Protein AF-A0A3D1HQB7-F1 (afdb_monomer_lite)

Foldseek 3Di:
DQVVCPHDPSVLVVQVVLCCDDVVRDRAADADDDADLDVSQLSNVVVLVPRPRHDPDHDDHPDDCVVVVPNPPPDPDCQQDDDPNDGDQDPDPDSND

Secondary structure (DSSP, 8-state):
-TTTTTSHHHHHHHHHHHHT--TTSPPPPB-----STTHHHHHHHHHHHH-TTB-S--------TTT-GGGTTSSSS-TT--BTTB----SSSTT--

Sequence (97 aa):
DVMYMGGLTPTLELARVIAGGGPDGVVYPCTPHAANLSLVTICTMHLLKAIPNAGPYLELAIEGADYYPWTEGLFLGDPFAVDDGHVTVSEAPGWGV

Structure (mmCIF, N/CA/C/O backbone):
data_AF-A0A3D1HQB7-F1
#
_entry.id   AF-A0A3D1HQB7-F1
#
loop_
_atom_site.group_PDB
_atom_site.id
_atom_site.type_symbol
_atom_site.label_atom_id
_atom_site.label_alt_id
_atom_site.label_comp_id
_atom_site.label_asym_id
_atom_site.label_entity_id
_atom_site.label_seq_id
_atom_site.pdbx_PDB_ins_code
_atom_site.Cartn_x
_atom_site.Cartn_y
_atom_site.Cartn_z
_atom_site.occupancy
_atom_site.B_iso_or_equiv
_atom_site.auth_seq_id
_atom_site.auth_comp_id
_atom_site.auth_asym_id
_atom_site.auth_atom_id
_atom_site.pdbx_PDB_model_num
ATOM 1 N N . ASP A 1 1 ? 8.992 0.071 1.204 1.00 98.25 1 ASP A N 1
ATOM 2 C CA . ASP A 1 1 ? 8.316 1.115 1.984 1.00 98.25 1 ASP A CA 1
ATOM 3 C C . ASP A 1 1 ? 8.350 2.413 1.198 1.00 98.25 1 ASP A C 1
ATOM 5 O O . ASP A 1 1 ? 9.434 2.863 0.843 1.00 98.25 1 ASP A O 1
ATOM 9 N N . VAL A 1 2 ? 7.188 2.978 0.876 1.00 98.56 2 VAL A N 1
ATOM 10 C CA . VAL A 1 2 ? 7.107 4.212 0.078 1.00 98.56 2 VAL A CA 1
ATOM 11 C C . VAL A 1 2 ? 7.660 5.420 0.843 1.00 98.56 2 VAL A C 1
ATOM 13 O O . VAL A 1 2 ? 8.300 6.285 0.246 1.00 98.56 2 VAL A O 1
ATOM 16 N N . MET A 1 3 ? 7.448 5.487 2.158 1.00 98.25 3 MET A N 1
ATOM 17 C CA . MET A 1 3 ? 7.833 6.635 2.979 1.00 98.25 3 MET A CA 1
ATOM 18 C C . MET A 1 3 ? 9.344 6.670 3.197 1.00 98.25 3 MET A C 1
ATOM 20 O O . MET A 1 3 ? 9.965 7.716 3.015 1.00 98.25 3 MET A O 1
ATOM 24 N N . TYR A 1 4 ? 9.965 5.525 3.491 1.00 98.38 4 TYR A N 1
ATOM 25 C CA . TYR A 1 4 ? 11.421 5.459 3.670 1.00 98.38 4 TYR A CA 1
ATOM 26 C C . TYR A 1 4 ? 12.208 5.614 2.368 1.00 98.38 4 TYR A C 1
ATOM 28 O O . TYR A 1 4 ? 13.320 6.135 2.390 1.00 98.38 4 TYR A O 1
ATOM 36 N N . MET A 1 5 ? 11.627 5.234 1.227 1.00 97.75 5 MET A N 1
ATOM 37 C CA . MET A 1 5 ? 12.230 5.483 -0.087 1.00 97.75 5 MET A CA 1
ATOM 38 C C . MET A 1 5 ? 12.205 6.964 -0.497 1.00 97.75 5 MET A C 1
ATOM 40 O O . MET A 1 5 ? 12.819 7.324 -1.499 1.00 97.75 5 MET A O 1
ATOM 44 N N . GLY A 1 6 ? 11.512 7.830 0.252 1.00 97.56 6 GLY A N 1
ATOM 45 C CA . GLY A 1 6 ? 11.371 9.250 -0.079 1.00 97.56 6 GLY A CA 1
ATOM 46 C C . GLY A 1 6 ? 10.177 9.559 -0.988 1.00 97.56 6 GLY A C 1
ATOM 47 O O . GLY A 1 6 ? 10.197 10.551 -1.715 1.00 97.56 6 GLY A O 1
ATOM 48 N N . GLY A 1 7 ? 9.134 8.725 -0.961 1.00 98.25 7 GLY A N 1
ATOM 49 C CA . GLY A 1 7 ? 7.866 8.945 -1.653 1.00 98.25 7 GLY A CA 1
ATOM 50 C C . GLY A 1 7 ? 7.674 8.098 -2.913 1.00 98.25 7 GLY A C 1
ATOM 51 O O . GLY A 1 7 ? 8.439 7.176 -3.214 1.00 98.25 7 GLY A O 1
ATOM 52 N N . LEU A 1 8 ? 6.617 8.412 -3.670 1.00 98.25 8 LEU A N 1
ATOM 53 C CA . LEU A 1 8 ? 6.249 7.651 -4.867 1.00 98.25 8 LEU A CA 1
ATOM 54 C C . LEU A 1 8 ? 7.303 7.731 -5.972 1.00 98.25 8 LEU A C 1
ATOM 56 O O . LEU A 1 8 ? 7.608 6.705 -6.566 1.00 98.25 8 LEU A O 1
ATOM 60 N N . THR A 1 9 ? 7.870 8.907 -6.255 1.00 98.44 9 THR A N 1
ATOM 61 C CA . THR A 1 9 ? 8.782 9.073 -7.401 1.00 98.44 9 THR A CA 1
ATOM 62 C C . THR A 1 9 ? 10.019 8.167 -7.308 1.00 98.44 9 THR A C 1
ATOM 64 O O . THR A 1 9 ? 10.258 7.418 -8.256 1.00 98.44 9 THR A O 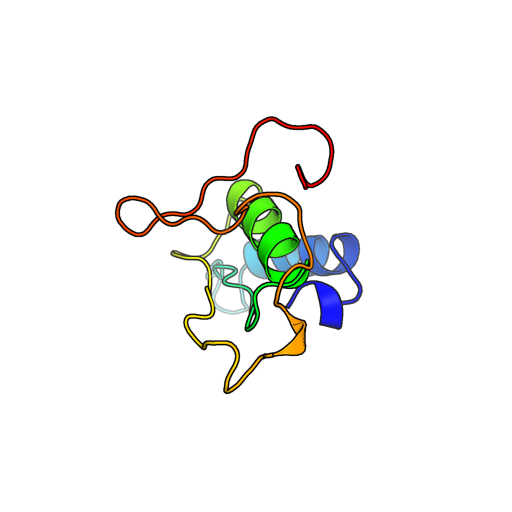1
ATOM 67 N N . PRO A 1 10 ? 10.772 8.130 -6.188 1.00 98.31 10 PRO A N 1
ATOM 68 C CA . PRO A 1 10 ? 11.883 7.185 -6.050 1.00 98.31 10 PRO A CA 1
ATOM 69 C C . PRO A 1 10 ? 11.427 5.720 -6.026 1.00 98.31 10 PRO A C 1
ATOM 71 O O . PRO A 1 10 ? 12.128 4.842 -6.526 1.00 98.31 10 PRO A O 1
ATOM 74 N N . THR A 1 11 ? 10.241 5.445 -5.476 1.00 98.56 11 THR A N 1
ATOM 75 C CA . THR A 1 11 ? 9.698 4.081 -5.416 1.00 98.56 11 THR A CA 1
ATOM 76 C C . THR A 1 11 ? 9.308 3.555 -6.801 1.00 98.56 11 THR A C 1
ATOM 78 O O . THR A 1 11 ? 9.578 2.398 -7.110 1.00 98.56 11 THR A O 1
ATOM 81 N N . LEU A 1 12 ? 8.725 4.396 -7.659 1.00 98.44 12 LEU A N 1
ATOM 82 C CA . LEU A 1 12 ? 8.400 4.060 -9.048 1.00 98.44 12 LEU A CA 1
ATOM 83 C C . LEU A 1 12 ? 9.664 3.791 -9.866 1.00 98.44 12 LEU A C 1
ATOM 85 O O . LEU A 1 12 ? 9.684 2.863 -10.672 1.00 98.44 12 LEU A O 1
ATOM 89 N N . GLU A 1 13 ? 10.727 4.562 -9.632 1.00 97.81 13 GLU A N 1
ATOM 90 C CA . GLU A 1 13 ? 12.017 4.317 -10.274 1.00 97.81 13 GLU A CA 1
ATOM 91 C C . GLU A 1 13 ? 12.612 2.972 -9.841 1.00 97.81 13 GLU A C 1
ATOM 93 O O . GLU A 1 13 ? 13.029 2.186 -10.690 1.00 97.81 13 GLU A O 1
ATOM 98 N N . LEU A 1 14 ? 12.573 2.653 -8.543 1.00 96.31 14 LEU A N 1
ATOM 99 C CA . LEU A 1 14 ? 12.978 1.335 -8.053 1.00 96.31 14 LEU A CA 1
ATOM 100 C C . LEU A 1 14 ? 12.150 0.219 -8.704 1.00 96.31 14 LEU A C 1
ATOM 102 O O . LEU A 1 14 ? 12.728 -0.730 -9.231 1.00 96.31 14 LEU A O 1
ATOM 106 N N . ALA A 1 15 ? 10.818 0.344 -8.701 1.00 97.44 15 ALA A N 1
ATOM 107 C CA . ALA A 1 15 ? 9.912 -0.636 -9.299 1.00 97.44 15 ALA A CA 1
ATOM 108 C C . ALA A 1 15 ? 10.229 -0.866 -10.785 1.00 97.44 15 ALA A C 1
ATOM 110 O O . ALA A 1 15 ? 10.284 -2.013 -11.228 1.00 97.44 15 ALA A O 1
ATOM 111 N N . ARG A 1 16 ? 10.524 0.208 -11.531 1.00 96.12 16 ARG A N 1
ATOM 112 C CA . ARG A 1 16 ? 10.946 0.163 -12.937 1.00 96.12 16 ARG A CA 1
ATOM 113 C C . ARG A 1 16 ? 12.288 -0.545 -13.121 1.00 96.12 16 ARG A C 1
ATOM 115 O O . ARG A 1 16 ? 12.421 -1.344 -14.044 1.00 96.12 16 ARG A O 1
ATOM 122 N N . VAL A 1 17 ? 13.278 -0.260 -12.273 1.00 94.38 17 VAL A N 1
ATOM 123 C CA . VAL A 1 17 ? 14.603 -0.901 -12.332 1.00 94.38 17 VAL A CA 1
ATOM 124 C C . VAL A 1 17 ? 14.476 -2.406 -12.117 1.00 94.38 17 VAL A C 1
ATOM 126 O O . VAL A 1 17 ? 14.971 -3.177 -12.934 1.00 94.38 17 VAL A O 1
ATOM 129 N N . ILE A 1 18 ? 13.763 -2.834 -11.074 1.00 94.31 18 ILE A N 1
ATOM 130 C CA . ILE A 1 18 ? 13.615 -4.264 -10.769 1.00 94.31 18 ILE A CA 1
ATOM 131 C C . ILE A 1 18 ? 12.679 -4.986 -11.757 1.00 94.31 18 ILE A C 1
ATOM 133 O O . ILE A 1 18 ? 12.826 -6.190 -11.972 1.00 94.31 18 ILE A O 1
ATOM 137 N N . ALA A 1 19 ? 11.778 -4.250 -12.422 1.00 95.06 19 ALA A N 1
ATOM 138 C CA . ALA A 1 19 ? 10.993 -4.760 -13.545 1.00 95.06 19 ALA A CA 1
ATOM 139 C C . ALA A 1 19 ? 11.857 -5.065 -14.782 1.00 95.06 19 ALA A C 1
ATOM 141 O O . ALA A 1 19 ? 11.501 -5.929 -15.577 1.00 95.06 19 ALA A O 1
ATOM 142 N N . GLY A 1 20 ? 12.988 -4.368 -14.949 1.00 91.69 20 GLY A N 1
ATOM 143 C CA . GLY A 1 20 ? 13.958 -4.610 -16.026 1.00 91.69 20 GLY A CA 1
ATOM 144 C C . GLY A 1 20 ? 14.748 -5.916 -15.879 1.00 91.69 20 GLY A C 1
ATOM 145 O O . GLY A 1 20 ? 15.416 -6.330 -16.823 1.00 91.69 20 GLY A O 1
ATOM 146 N N . GLY A 1 21 ? 14.630 -6.568 -14.723 1.00 88.75 21 GLY A N 1
ATOM 147 C CA . GLY A 1 21 ? 15.235 -7.851 -14.415 1.00 88.75 21 GLY A CA 1
ATOM 148 C C . GLY A 1 21 ? 16.612 -7.766 -13.759 1.00 88.75 21 GLY A C 1
ATOM 149 O O . GLY A 1 21 ? 17.305 -6.749 -13.828 1.00 88.75 21 GLY A O 1
ATOM 150 N N . GLY A 1 22 ? 16.991 -8.844 -13.073 1.00 80.56 22 GLY A N 1
ATOM 151 C CA . GLY A 1 22 ? 18.307 -9.000 -12.457 1.00 80.56 22 GLY A CA 1
ATOM 152 C C . GLY A 1 22 ? 19.402 -9.457 -13.423 1.00 80.56 22 GLY A C 1
ATOM 153 O O . GLY A 1 22 ? 19.150 -9.686 -14.607 1.00 80.56 22 GLY A O 1
ATOM 154 N N . PRO A 1 23 ? 20.637 -9.657 -12.922 1.00 82.94 23 PRO A N 1
ATOM 155 C CA . PRO A 1 23 ? 21.730 -10.261 -13.695 1.00 82.94 23 PRO A CA 1
ATOM 156 C C . PRO A 1 23 ? 21.409 -11.663 -14.243 1.00 82.94 23 PRO A C 1
ATOM 158 O O . PRO A 1 23 ? 22.064 -12.133 -15.168 1.00 82.94 23 PRO A O 1
ATOM 161 N N . ASP A 1 24 ? 20.412 -12.327 -13.660 1.00 88.12 24 ASP A N 1
ATOM 162 C CA . ASP A 1 24 ? 19.849 -13.622 -14.048 1.00 88.12 24 ASP A CA 1
ATOM 163 C C . ASP A 1 24 ? 18.758 -13.522 -15.137 1.00 88.12 24 ASP A C 1
ATOM 165 O O . ASP A 1 24 ? 18.254 -14.547 -15.594 1.00 88.12 24 ASP A O 1
ATOM 169 N N . GLY A 1 25 ? 18.393 -12.308 -15.567 1.00 85.94 25 GLY A N 1
ATOM 170 C CA . GLY A 1 25 ? 17.322 -12.053 -16.532 1.00 85.94 25 GLY A CA 1
ATOM 171 C C . GLY A 1 25 ? 15.908 -12.194 -15.957 1.00 85.94 25 GLY A C 1
ATOM 172 O O . GLY A 1 25 ? 14.941 -12.180 -16.720 1.00 85.94 25 GLY A O 1
ATOM 173 N N . VAL A 1 26 ? 15.764 -12.340 -14.635 1.00 88.81 26 VAL A N 1
ATOM 174 C CA . VAL A 1 26 ? 14.470 -12.541 -13.972 1.00 88.81 26 VAL A CA 1
ATOM 175 C C . VAL A 1 26 ? 13.872 -11.199 -13.573 1.00 88.81 26 VAL A C 1
ATOM 177 O O . VAL A 1 26 ? 14.501 -10.426 -12.858 1.00 88.81 26 VAL A O 1
ATOM 180 N N . VAL A 1 27 ? 12.635 -10.937 -14.002 1.00 90.88 27 VAL A N 1
ATOM 181 C CA . VAL A 1 27 ? 11.830 -9.793 -13.545 1.00 90.88 27 VAL A CA 1
ATOM 182 C C . VAL A 1 27 ? 11.475 -9.988 -12.074 1.00 90.88 27 VAL A C 1
ATOM 184 O O . VAL A 1 27 ? 10.853 -10.991 -11.721 1.00 90.88 27 VAL A O 1
ATOM 187 N N . TYR A 1 28 ? 11.818 -9.025 -11.219 1.00 95.75 28 TYR A N 1
ATOM 188 C CA . TYR A 1 28 ? 11.482 -9.121 -9.802 1.00 95.75 28 TYR A CA 1
ATOM 189 C C . TYR A 1 28 ? 10.138 -8.439 -9.500 1.00 95.75 28 TYR A C 1
ATOM 191 O O . TYR A 1 28 ? 9.944 -7.268 -9.864 1.00 95.75 28 TYR A O 1
ATOM 199 N N . PRO A 1 29 ? 9.205 -9.136 -8.822 1.00 96.38 29 PRO A N 1
ATOM 200 C CA . PRO A 1 29 ? 7.981 -8.520 -8.337 1.00 96.38 29 PRO A CA 1
ATOM 201 C C . PRO A 1 29 ? 8.278 -7.534 -7.201 1.00 96.38 29 PRO A C 1
ATOM 203 O O . PRO A 1 29 ? 9.190 -7.728 -6.396 1.00 96.38 29 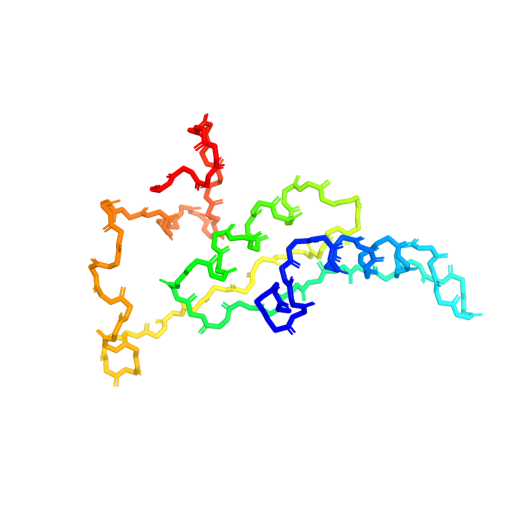PRO A O 1
ATOM 206 N N . CYS A 1 30 ? 7.481 -6.475 -7.122 1.00 98.06 30 CYS A N 1
ATOM 207 C CA . CYS A 1 30 ? 7.570 -5.445 -6.101 1.00 98.06 30 CYS A CA 1
ATOM 208 C C . CYS A 1 30 ? 6.457 -5.636 -5.063 1.00 98.06 30 CYS A C 1
ATOM 210 O O . CYS A 1 30 ? 5.304 -5.297 -5.322 1.00 98.06 30 CYS A O 1
ATOM 212 N N . THR A 1 31 ? 6.815 -6.144 -3.881 1.00 98.56 31 THR A N 1
ATOM 213 C CA . THR A 1 31 ? 5.929 -6.245 -2.706 1.00 98.56 31 THR A CA 1
ATOM 214 C C . THR A 1 31 ? 6.430 -5.279 -1.624 1.00 98.56 31 THR A C 1
ATOM 216 O O . THR A 1 31 ? 7.370 -5.616 -0.900 1.00 98.56 31 THR A O 1
ATOM 219 N N . PRO A 1 32 ? 5.907 -4.043 -1.536 1.00 98.62 32 PRO A N 1
ATOM 220 C CA . PRO A 1 32 ? 6.425 -3.045 -0.607 1.00 98.62 32 PRO A CA 1
ATOM 221 C C . PRO A 1 32 ? 6.033 -3.331 0.844 1.00 98.62 32 PRO A C 1
ATOM 223 O O . PRO A 1 32 ? 4.914 -3.744 1.120 1.00 98.62 32 PRO A O 1
ATOM 226 N N . HIS A 1 33 ? 6.942 -3.000 1.761 1.00 98.81 33 HIS A N 1
ATOM 227 C CA . HIS A 1 33 ? 6.644 -2.891 3.191 1.00 98.81 33 HIS A CA 1
ATOM 228 C C . HIS A 1 33 ? 5.641 -1.760 3.499 1.00 98.81 33 HIS A C 1
ATOM 230 O O . HIS A 1 33 ? 5.822 -0.650 2.978 1.00 98.81 33 HIS A O 1
ATOM 236 N N . ALA A 1 34 ? 4.659 -2.039 4.363 1.00 98.75 34 ALA A N 1
ATOM 237 C CA . ALA A 1 34 ? 3.601 -1.149 4.849 1.00 98.75 34 ALA A CA 1
ATOM 238 C C . ALA A 1 34 ? 3.071 -1.586 6.242 1.00 98.75 34 ALA A C 1
ATOM 240 O O . ALA A 1 34 ? 1.920 -1.972 6.415 1.00 98.75 34 ALA A O 1
ATOM 241 N N . ALA A 1 35 ? 3.916 -1.514 7.272 1.00 98.38 35 ALA A N 1
ATOM 242 C CA . ALA A 1 35 ? 3.649 -2.132 8.579 1.00 98.38 35 ALA A CA 1
ATOM 243 C C . ALA A 1 35 ? 2.685 -1.390 9.539 1.0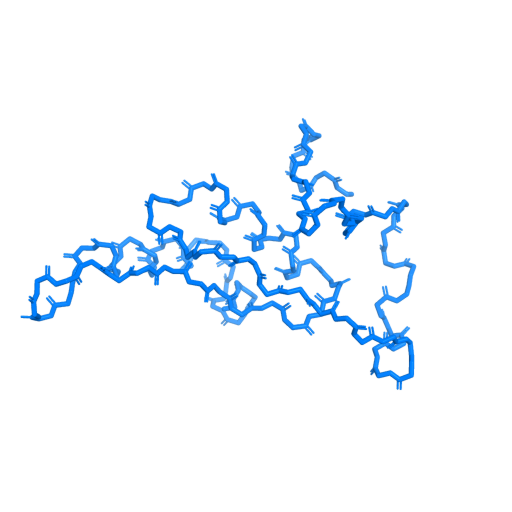0 98.38 35 ALA A C 1
ATOM 245 O O . ALA A 1 35 ? 2.677 -1.687 10.729 1.00 98.38 35 ALA A O 1
ATOM 246 N N . ASN A 1 36 ? 1.893 -0.406 9.099 1.00 98.62 36 ASN A N 1
ATOM 247 C CA . ASN A 1 36 ? 0.892 0.248 9.963 1.00 98.62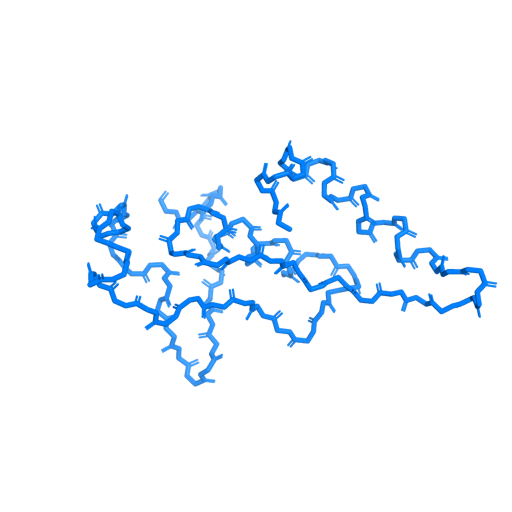 36 ASN A CA 1
ATOM 248 C C . ASN A 1 36 ? -0.231 0.922 9.164 1.00 98.62 36 ASN A C 1
ATOM 250 O O . ASN A 1 36 ? -0.076 1.246 7.987 1.00 98.62 36 ASN A O 1
ATOM 254 N N . LEU A 1 37 ? -1.355 1.199 9.827 1.00 98.50 37 LEU A N 1
ATOM 255 C CA . LEU A 1 37 ? -2.541 1.823 9.229 1.00 98.50 37 LEU A CA 1
ATOM 256 C C . LEU A 1 37 ? -2.440 3.362 9.165 1.00 98.50 37 LEU A C 1
ATOM 258 O O . LEU A 1 37 ? -3.333 4.092 9.585 1.00 98.50 37 LEU A O 1
ATOM 262 N N . SER A 1 38 ? -1.324 3.870 8.633 1.00 98.50 38 SER A N 1
ATOM 263 C CA . SER A 1 38 ? -1.144 5.282 8.260 1.00 98.50 38 SER A CA 1
ATOM 264 C C . SER A 1 38 ? -1.166 5.466 6.734 1.00 98.50 38 SER A C 1
ATOM 266 O O . SER A 1 38 ? -1.460 4.534 5.980 1.00 98.50 38 SER A O 1
ATOM 268 N N . LEU A 1 39 ? -0.793 6.656 6.242 1.00 98.31 39 LEU A N 1
ATOM 269 C CA . LEU A 1 39 ? -0.674 6.927 4.801 1.00 98.31 39 LEU A CA 1
ATOM 270 C C . LEU A 1 39 ? 0.289 5.971 4.072 1.00 98.31 39 LEU A C 1
ATOM 272 O O . LEU A 1 39 ? 0.177 5.831 2.857 1.00 98.31 39 LEU A O 1
ATOM 276 N N . VAL A 1 40 ? 1.219 5.299 4.767 1.00 98.75 40 VAL A N 1
ATOM 277 C CA . VAL A 1 40 ? 2.120 4.315 4.133 1.00 98.75 40 VAL A CA 1
ATOM 278 C C . VAL A 1 40 ? 1.346 3.193 3.437 1.00 98.75 40 VAL A C 1
ATOM 280 O O . VAL A 1 40 ? 1.687 2.823 2.312 1.00 98.75 40 VAL A O 1
ATOM 283 N N . THR A 1 41 ? 0.267 2.712 4.054 1.00 98.81 41 THR A N 1
ATOM 284 C CA . THR A 1 41 ? -0.567 1.635 3.513 1.00 98.81 41 THR A CA 1
ATOM 285 C C . THR A 1 41 ? -1.399 2.130 2.338 1.00 98.81 41 THR A C 1
ATOM 287 O O . THR A 1 41 ? -1.390 1.492 1.289 1.00 98.81 41 THR A O 1
ATOM 290 N N . ILE A 1 42 ? -1.997 3.323 2.433 1.00 98.62 42 ILE A N 1
ATOM 291 C CA . ILE A 1 42 ? -2.766 3.933 1.331 1.00 98.62 42 ILE A CA 1
ATOM 292 C C . ILE A 1 42 ? -1.874 4.149 0.102 1.00 98.62 42 ILE A C 1
ATOM 294 O O . ILE A 1 42 ? -2.197 3.705 -1.001 1.00 98.62 42 ILE A O 1
ATOM 298 N N . CYS A 1 43 ? -0.698 4.756 0.285 1.00 98.69 43 CYS A N 1
ATOM 299 C CA . CYS A 1 43 ? 0.264 4.943 -0.802 1.00 98.69 43 CYS A CA 1
ATOM 300 C C . CYS A 1 43 ? 0.678 3.607 -1.442 1.00 98.69 43 CYS A C 1
ATOM 302 O O . CYS A 1 43 ? 0.857 3.532 -2.659 1.00 98.69 43 CYS A O 1
ATOM 304 N N . THR A 1 44 ? 0.816 2.551 -0.636 1.00 98.88 44 THR A N 1
ATOM 305 C CA . THR A 1 44 ? 1.194 1.210 -1.104 1.00 98.88 44 THR A CA 1
ATOM 306 C C . THR A 1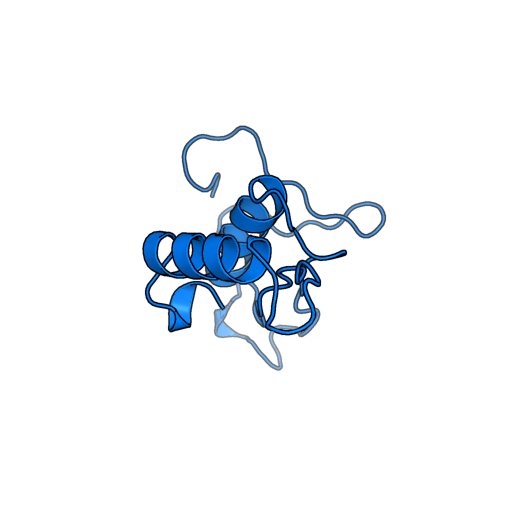 44 ? 0.056 0.528 -1.868 1.00 98.88 44 THR A C 1
ATOM 308 O O . THR A 1 44 ? 0.318 -0.063 -2.914 1.00 98.88 44 THR A O 1
ATOM 311 N N . MET A 1 45 ? -1.200 0.673 -1.429 1.00 98.75 45 MET A N 1
ATOM 312 C CA . MET A 1 45 ? -2.388 0.199 -2.154 1.00 98.75 45 MET A CA 1
ATOM 313 C C . MET A 1 45 ? -2.447 0.782 -3.572 1.00 98.75 45 MET A C 1
ATOM 315 O O . MET A 1 45 ? -2.579 0.046 -4.550 1.00 98.75 45 MET A O 1
ATOM 319 N N . HIS A 1 46 ? -2.294 2.104 -3.700 1.00 98.81 46 HIS A N 1
ATOM 320 C CA . HIS A 1 46 ? -2.287 2.777 -5.002 1.00 98.81 46 HIS A CA 1
ATOM 321 C C . HIS A 1 46 ? -1.099 2.358 -5.874 1.00 98.81 46 HIS A C 1
ATOM 323 O O . HIS A 1 46 ? -1.271 2.143 -7.074 1.00 98.81 46 HIS A O 1
ATOM 329 N N . LEU A 1 47 ? 0.098 2.222 -5.290 1.00 98.75 47 LEU A N 1
ATOM 330 C CA . LEU A 1 47 ? 1.279 1.761 -6.019 1.00 98.75 47 LEU A CA 1
ATOM 331 C C . LEU A 1 47 ? 1.061 0.350 -6.586 1.00 98.75 47 LEU A C 1
ATOM 333 O O . LEU A 1 47 ? 1.270 0.142 -7.779 1.00 98.75 47 LEU A O 1
ATOM 337 N N . LEU A 1 48 ? 0.606 -0.594 -5.755 1.00 98.75 48 LEU A N 1
ATOM 338 C CA . LEU A 1 48 ? 0.360 -1.985 -6.151 1.00 98.75 48 LEU A CA 1
ATOM 339 C C . LEU A 1 48 ? -0.742 -2.111 -7.211 1.00 98.75 48 LEU A C 1
ATOM 341 O O . LEU A 1 48 ? -0.626 -2.951 -8.097 1.00 98.75 48 LEU A O 1
ATOM 345 N N . LYS A 1 49 ? -1.771 -1.250 -7.182 1.00 98.06 49 LYS A N 1
ATOM 346 C CA . LYS A 1 49 ? -2.809 -1.202 -8.230 1.00 98.06 49 LYS A CA 1
ATOM 347 C C . LYS A 1 49 ? -2.267 -0.720 -9.588 1.00 98.06 49 LYS A C 1
ATOM 349 O O . LYS A 1 49 ? -2.910 -0.963 -10.605 1.00 98.06 49 LYS A O 1
ATOM 354 N N . ALA A 1 50 ? -1.122 -0.030 -9.618 1.00 97.94 50 ALA A N 1
ATOM 355 C CA . ALA A 1 50 ? -0.626 0.669 -10.805 1.00 97.94 50 ALA A CA 1
ATOM 356 C C . ALA A 1 50 ? 0.614 0.041 -11.467 1.00 97.94 50 ALA A C 1
ATOM 358 O O . ALA A 1 50 ? 0.731 0.082 -12.692 1.00 97.94 50 ALA A O 1
ATOM 359 N N . ILE A 1 51 ? 1.572 -0.482 -10.695 1.00 98.06 51 ILE A N 1
ATOM 360 C CA . ILE A 1 51 ? 2.843 -0.964 -11.260 1.00 98.06 51 ILE A CA 1
ATOM 361 C C . ILE A 1 51 ? 2.677 -2.300 -12.010 1.00 98.06 51 ILE A C 1
ATOM 363 O O . ILE A 1 51 ? 1.925 -3.168 -11.569 1.00 98.06 51 ILE A O 1
ATOM 367 N N . PRO A 1 52 ? 3.408 -2.521 -13.120 1.00 95.62 52 PRO A N 1
ATOM 368 C CA . PRO A 1 52 ? 3.237 -3.717 -13.952 1.00 95.62 52 PRO A CA 1
ATOM 369 C C . PRO A 1 52 ? 3.821 -4.995 -13.332 1.00 95.62 52 PRO A C 1
ATOM 371 O O . PRO A 1 52 ? 3.467 -6.096 -13.739 1.00 95.62 52 PRO A O 1
ATOM 374 N N . ASN A 1 53 ? 4.730 -4.858 -12.368 1.00 97.31 53 ASN A N 1
ATOM 375 C CA . ASN A 1 53 ? 5.388 -5.946 -11.651 1.00 97.31 53 ASN A CA 1
ATOM 376 C C . ASN A 1 53 ? 4.961 -5.972 -10.178 1.00 97.31 53 ASN A C 1
ATOM 378 O O . ASN A 1 53 ? 5.797 -6.170 -9.299 1.00 97.31 53 ASN A O 1
ATOM 382 N N . ALA A 1 54 ? 3.682 -5.718 -9.894 1.00 98.44 54 ALA A N 1
ATOM 383 C CA . ALA A 1 54 ? 3.168 -5.773 -8.533 1.00 98.44 54 ALA A CA 1
ATOM 384 C C . ALA A 1 54 ? 3.360 -7.171 -7.926 1.00 98.44 54 ALA A C 1
ATOM 386 O O . ALA A 1 54 ? 3.229 -8.197 -8.597 1.00 98.44 54 ALA A O 1
ATOM 387 N N . GLY A 1 55 ? 3.696 -7.191 -6.641 1.00 98.00 55 GLY A N 1
ATOM 388 C CA . GLY A 1 55 ? 3.711 -8.397 -5.835 1.00 98.00 55 GLY A CA 1
ATOM 389 C C . GLY A 1 55 ? 2.325 -9.027 -5.681 1.00 98.00 55 GLY A C 1
ATOM 390 O O . GLY A 1 55 ? 1.315 -8.419 -6.031 1.00 98.00 55 GLY A O 1
ATOM 391 N N . PRO A 1 56 ? 2.258 -10.246 -5.125 1.00 97.62 56 PRO A N 1
ATOM 392 C CA . PRO A 1 56 ? 1.008 -10.997 -5.015 1.00 97.62 56 PRO A CA 1
ATOM 393 C C . PRO A 1 56 ? 0.001 -10.415 -4.011 1.00 97.62 56 PRO A C 1
ATOM 395 O O . PRO A 1 56 ? -1.164 -10.799 -4.049 1.00 97.62 56 PRO A O 1
ATOM 398 N N . TYR A 1 57 ? 0.431 -9.542 -3.095 1.00 98.56 57 TYR A N 1
ATOM 399 C CA . TYR A 1 57 ? -0.411 -9.004 -2.025 1.00 98.56 57 TYR A CA 1
ATOM 400 C C . TYR A 1 57 ? 0.142 -7.692 -1.452 1.00 98.56 57 TYR A C 1
ATOM 402 O O . TYR A 1 57 ? 1.302 -7.334 -1.659 1.00 98.56 57 TYR A O 1
ATOM 410 N N . LEU A 1 58 ? -0.711 -7.001 -0.698 1.00 98.81 58 LEU A N 1
ATOM 411 C CA . LEU A 1 58 ? -0.368 -5.887 0.180 1.00 98.81 58 LEU A CA 1
ATOM 412 C C . LEU A 1 58 ? 0.011 -6.425 1.570 1.00 98.81 58 LEU A C 1
ATOM 414 O O . LEU A 1 58 ? -0.677 -7.296 2.096 1.00 98.81 58 LEU A O 1
ATOM 418 N N . GLU A 1 59 ? 1.065 -5.887 2.185 1.00 98.88 59 GLU A N 1
ATOM 419 C CA . GLU A 1 59 ? 1.256 -6.024 3.634 1.00 98.88 59 GLU A CA 1
ATOM 420 C C . GLU A 1 59 ? 0.238 -5.133 4.357 1.00 98.88 59 GLU A C 1
ATOM 422 O O . GLU A 1 59 ? 0.204 -3.926 4.124 1.00 98.88 59 GLU A O 1
ATOM 427 N N . LEU A 1 60 ? -0.593 -5.728 5.214 1.00 98.62 60 LEU A N 1
ATOM 428 C CA . LEU A 1 60 ? -1.613 -5.019 5.978 1.00 98.62 60 LEU A CA 1
ATOM 429 C C . LEU A 1 60 ? -1.457 -5.359 7.460 1.00 98.62 60 LEU A C 1
ATOM 431 O O . LEU A 1 60 ? -1.573 -6.521 7.850 1.00 98.62 60 LEU A O 1
ATOM 435 N N . ALA A 1 61 ? -1.174 -4.348 8.279 1.00 98.44 61 ALA A N 1
ATOM 436 C CA . ALA A 1 61 ? -1.050 -4.530 9.719 1.00 98.44 61 ALA A CA 1
ATOM 437 C C . ALA A 1 61 ? -2.394 -4.949 10.339 1.00 98.44 61 ALA A C 1
ATOM 439 O O . ALA A 1 61 ? -3.425 -4.346 10.051 1.00 98.44 61 ALA A O 1
ATOM 440 N N . ILE A 1 62 ? -2.354 -5.957 11.214 1.00 98.19 62 ILE A N 1
ATOM 441 C CA . ILE A 1 62 ? -3.513 -6.466 11.972 1.00 98.19 62 ILE A CA 1
ATOM 442 C C . ILE A 1 62 ? -3.434 -6.141 13.471 1.00 98.19 62 ILE A C 1
ATOM 444 O O . ILE A 1 62 ? -4.294 -6.560 14.243 1.00 98.19 62 ILE A O 1
ATOM 448 N N . GLU A 1 63 ? -2.382 -5.432 13.883 1.00 98.44 63 GLU A N 1
ATOM 449 C CA . GLU A 1 63 ? -2.154 -5.049 15.274 1.00 98.44 63 GLU A CA 1
ATOM 450 C C . GLU A 1 63 ? -3.126 -3.947 15.712 1.00 98.44 63 GLU A C 1
ATOM 452 O O . GLU A 1 63 ? -3.451 -3.048 14.934 1.00 98.44 63 GLU A O 1
ATOM 457 N N . GLY A 1 64 ? -3.573 -4.010 16.968 1.00 95.88 64 GLY A N 1
ATOM 458 C CA . GLY A 1 64 ? -4.525 -3.062 17.542 1.00 95.88 64 GLY A CA 1
ATOM 459 C C . GLY A 1 64 ? -3.876 -1.862 18.236 1.00 95.88 64 GLY A C 1
ATOM 460 O O . GLY A 1 64 ? -2.661 -1.638 18.194 1.00 95.88 64 GLY A O 1
ATOM 461 N N . ALA A 1 65 ? -4.709 -1.089 18.937 1.00 97.25 65 ALA A N 1
ATOM 462 C CA . ALA A 1 65 ? -4.293 0.098 19.686 1.00 97.25 65 ALA A CA 1
ATOM 463 C C . ALA A 1 65 ? -3.347 -0.198 20.870 1.00 97.25 65 ALA A C 1
ATOM 465 O O . ALA A 1 65 ? -2.731 0.718 21.407 1.00 97.25 65 ALA A O 1
ATOM 466 N N . ASP A 1 66 ? -3.207 -1.454 21.293 1.00 98.00 66 ASP A N 1
ATOM 467 C CA . ASP A 1 66 ? -2.205 -1.879 22.273 1.00 98.00 66 ASP A CA 1
ATOM 468 C C . ASP A 1 66 ? -0.773 -1.831 21.712 1.00 98.00 66 ASP A C 1
ATOM 470 O O . ASP A 1 66 ? 0.174 -1.626 22.475 1.00 98.00 66 ASP A O 1
ATOM 474 N N . TYR A 1 67 ? -0.619 -1.937 20.388 1.00 98.50 67 TYR A N 1
ATOM 475 C CA . TYR A 1 67 ? 0.666 -1.835 19.695 1.00 98.50 67 TYR A CA 1
ATOM 476 C C . TYR A 1 67 ? 0.824 -0.506 18.936 1.00 98.50 67 TYR A C 1
ATOM 478 O O . TYR A 1 67 ? 1.851 0.168 19.058 1.00 98.50 67 TYR A O 1
ATOM 486 N N . TYR A 1 68 ? -0.213 -0.080 18.205 1.00 98.31 68 TYR A N 1
ATOM 487 C CA . TYR A 1 68 ? -0.239 1.168 17.434 1.00 98.31 68 TYR A CA 1
ATOM 488 C C . TYR A 1 68 ? -1.363 2.121 17.884 1.00 98.31 68 TYR A C 1
ATOM 490 O O . TYR A 1 68 ? -2.231 2.480 17.096 1.00 98.31 68 TYR A O 1
ATOM 498 N N . PRO A 1 69 ? -1.347 2.635 19.129 1.00 98.00 69 PRO A N 1
ATOM 499 C CA . PRO A 1 69 ? -2.405 3.535 19.616 1.00 98.00 69 PRO A CA 1
ATOM 500 C C . PRO A 1 69 ? -2.526 4.837 18.811 1.00 98.00 69 PRO A C 1
ATOM 502 O O . PRO A 1 69 ? -3.558 5.497 18.829 1.00 98.00 69 PRO A O 1
ATOM 505 N N . TRP A 1 70 ? -1.455 5.244 18.130 1.00 98.31 70 TRP A N 1
ATOM 506 C CA . TRP A 1 70 ? -1.383 6.500 17.388 1.00 98.31 70 TRP A CA 1
ATOM 507 C C . TRP A 1 70 ? -2.018 6.430 15.991 1.00 98.31 70 TRP A C 1
ATOM 509 O O . TRP A 1 70 ? -2.178 7.478 15.369 1.00 98.31 70 TRP A O 1
ATOM 519 N N . THR A 1 71 ? -2.361 5.239 15.480 1.00 97.25 71 THR A N 1
ATOM 520 C CA . THR A 1 71 ? -3.070 5.102 14.194 1.00 97.25 71 THR A CA 1
ATOM 521 C C . THR A 1 71 ? -4.580 5.302 14.322 1.00 97.25 71 THR A C 1
ATOM 523 O O . THR A 1 71 ? -5.263 5.472 13.314 1.00 97.25 71 THR A O 1
ATOM 526 N N . GLU A 1 72 ? -5.106 5.318 15.547 1.00 96.81 72 GLU A N 1
ATOM 527 C CA . GLU A 1 72 ? -6.531 5.487 15.817 1.00 96.81 72 GLU A CA 1
ATOM 528 C C . GLU A 1 72 ? -7.033 6.876 15.401 1.00 96.81 72 GLU A C 1
ATOM 530 O O . GLU A 1 72 ? -6.475 7.907 15.783 1.00 96.81 72 GLU A O 1
ATOM 535 N N . GLY A 1 73 ? -8.124 6.909 14.631 1.00 96.56 73 GLY A N 1
ATOM 536 C CA . GLY A 1 73 ? -8.804 8.152 14.257 1.00 96.56 73 GLY A CA 1
ATOM 537 C C . GLY A 1 73 ? -8.010 9.079 13.328 1.00 96.56 73 GLY A C 1
ATOM 538 O O . GLY A 1 73 ? -8.318 10.269 13.268 1.00 96.56 73 GLY A O 1
ATOM 539 N N . LEU A 1 74 ? -7.004 8.568 12.606 1.00 98.12 74 LEU A N 1
ATOM 540 C CA . LEU A 1 74 ? -6.245 9.363 11.630 1.00 98.12 74 LEU A CA 1
ATOM 541 C C . LEU A 1 74 ? -7.084 9.802 10.420 1.00 98.12 74 LEU A C 1
ATOM 543 O O . LEU A 1 74 ? -6.832 10.870 9.863 1.00 98.12 74 LEU A O 1
ATOM 547 N N . PHE A 1 75 ? -8.061 8.991 10.014 1.00 98.12 75 PHE A N 1
ATOM 548 C CA . PHE A 1 75 ? -8.886 9.216 8.826 1.00 98.12 75 PHE A CA 1
ATOM 549 C C . PHE A 1 75 ? -10.375 9.199 9.173 1.00 98.12 75 PHE A C 1
ATOM 551 O O . PHE A 1 75 ? -10.792 8.630 10.184 1.00 98.12 75 PHE A O 1
ATOM 558 N N . LEU A 1 76 ? -11.189 9.821 8.319 1.00 96.88 76 LEU A N 1
ATOM 559 C CA . LEU A 1 76 ? -12.639 9.660 8.374 1.00 96.88 76 LEU A CA 1
ATOM 560 C C . LEU A 1 76 ? -13.033 8.326 7.726 1.00 96.88 76 LEU A C 1
ATOM 562 O O . LEU A 1 76 ? -12.545 7.988 6.651 1.00 96.88 76 LEU A O 1
ATOM 566 N N . GLY A 1 77 ? -13.965 7.603 8.350 1.00 95.12 77 GLY A N 1
ATOM 567 C CA . GLY A 1 77 ? -14.378 6.277 7.880 1.00 95.12 77 GLY A CA 1
ATOM 568 C C . GLY A 1 77 ? -13.308 5.206 8.112 1.00 95.12 77 GLY A C 1
ATOM 569 O O . GLY A 1 77 ? -12.441 5.367 8.966 1.00 95.12 77 GLY A O 1
ATOM 570 N N . ASP A 1 78 ? -13.397 4.108 7.360 1.00 96.12 78 ASP A N 1
ATOM 571 C CA . ASP A 1 78 ? -12.439 2.998 7.407 1.00 96.12 78 ASP A CA 1
ATOM 572 C C . ASP A 1 78 ? -11.859 2.742 6.003 1.00 96.12 78 ASP A C 1
ATOM 574 O O . ASP A 1 78 ? -12.398 1.933 5.241 1.00 96.12 78 ASP A O 1
ATOM 578 N N . PRO A 1 79 ? -10.785 3.456 5.612 1.00 97.50 79 PRO A N 1
ATOM 579 C CA . PRO A 1 79 ? -10.156 3.272 4.304 1.00 97.50 79 PRO A CA 1
ATOM 580 C C . PRO A 1 79 ? -9.411 1.936 4.172 1.00 97.50 79 PRO A C 1
ATOM 582 O O . PRO A 1 79 ? -8.960 1.597 3.078 1.00 97.50 79 PRO A O 1
ATOM 585 N N . PHE A 1 80 ? -9.278 1.184 5.268 1.00 98.19 80 PHE A N 1
ATOM 586 C CA . PHE A 1 80 ? -8.594 -0.104 5.323 1.00 98.19 80 PHE A CA 1
ATOM 587 C C . PHE A 1 80 ? -9.564 -1.276 5.486 1.00 98.19 80 PHE A C 1
ATOM 589 O O . PHE A 1 80 ? -9.114 -2.396 5.724 1.00 98.19 80 PHE A O 1
ATOM 596 N N . ALA A 1 81 ? -10.871 -1.036 5.331 1.00 98.00 81 ALA A N 1
ATOM 597 C CA . ALA A 1 81 ? -11.889 -2.070 5.420 1.00 98.00 81 ALA A CA 1
ATOM 598 C C . ALA A 1 81 ? -11.549 -3.249 4.492 1.00 98.00 81 ALA A C 1
ATOM 600 O O . ALA A 1 81 ? -11.322 -3.076 3.289 1.00 98.00 81 ALA A O 1
ATOM 601 N N . VAL A 1 82 ? -11.516 -4.448 5.075 1.00 98.38 82 VAL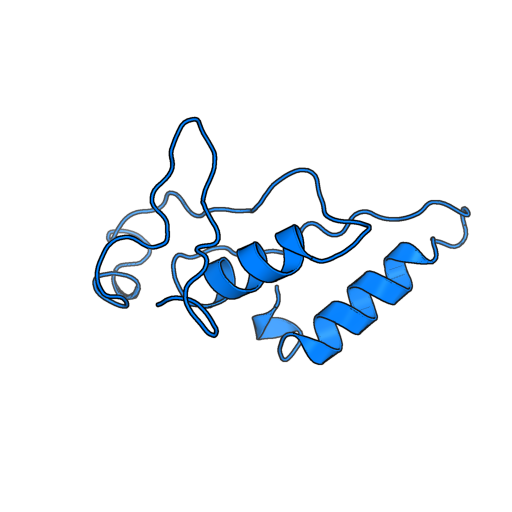 A N 1
ATOM 602 C CA . VAL A 1 82 ? -11.209 -5.698 4.375 1.00 98.38 82 VAL A CA 1
ATOM 603 C C . VAL A 1 82 ? -12.504 -6.441 4.066 1.00 98.38 82 VAL A C 1
ATOM 605 O O . VAL A 1 82 ? -13.273 -6.746 4.976 1.00 98.38 82 VAL A O 1
ATOM 608 N N . ASP A 1 83 ? -12.704 -6.786 2.797 1.00 98.50 83 ASP A N 1
ATOM 609 C CA . ASP A 1 83 ? -13.776 -7.667 2.324 1.00 98.50 83 ASP A CA 1
ATOM 610 C C . ASP A 1 83 ? -13.165 -8.856 1.573 1.00 98.50 83 ASP A C 1
ATOM 612 O O . ASP A 1 83 ? -12.321 -8.675 0.697 1.00 98.50 83 ASP A O 1
ATOM 616 N N . ASP A 1 84 ? -13.524 -10.078 1.974 1.00 98.25 84 ASP A N 1
ATOM 617 C CA . ASP A 1 84 ? -12.970 -11.342 1.448 1.00 98.25 84 ASP A CA 1
ATOM 618 C C . ASP A 1 84 ? -11.430 -11.345 1.288 1.00 98.25 84 ASP A C 1
ATOM 620 O O . ASP A 1 84 ? -10.875 -11.768 0.276 1.00 98.25 84 ASP A O 1
ATOM 624 N N . GLY A 1 85 ? -10.712 -10.801 2.277 1.00 98.25 85 GLY A N 1
ATOM 625 C CA . GLY A 1 85 ? -9.245 -10.722 2.262 1.00 98.25 85 GLY A CA 1
ATOM 626 C C . GLY A 1 85 ? -8.651 -9.631 1.361 1.00 98.25 85 GLY A C 1
ATOM 627 O O . GLY A 1 85 ? -7.438 -9.622 1.156 1.00 98.25 85 GLY A O 1
ATOM 628 N N . HIS A 1 86 ? -9.463 -8.705 0.844 1.00 98.62 86 HIS A N 1
ATOM 629 C CA . HIS A 1 86 ? -9.030 -7.629 -0.044 1.00 98.62 86 HIS A CA 1
ATOM 630 C C . HIS A 1 86 ? -9.376 -6.246 0.514 1.00 98.62 86 HIS A C 1
ATOM 632 O O . HIS A 1 86 ? -10.433 -6.035 1.102 1.00 98.62 86 HIS A O 1
ATOM 638 N N . VAL A 1 87 ? -8.490 -5.281 0.264 1.00 98.38 87 VAL A N 1
ATOM 639 C CA . VAL A 1 87 ? -8.753 -3.848 0.455 1.00 98.38 87 VAL A CA 1
ATOM 640 C C . VAL A 1 87 ? -9.068 -3.191 -0.888 1.00 98.38 87 VAL A C 1
ATOM 642 O O . VAL A 1 87 ? -8.616 -3.653 -1.939 1.00 98.38 87 VAL A O 1
ATOM 645 N N . THR A 1 88 ? -9.809 -2.084 -0.866 1.00 98.25 88 THR A N 1
ATOM 646 C CA . THR A 1 88 ? -10.247 -1.396 -2.089 1.00 98.25 88 THR A CA 1
ATOM 647 C C . THR A 1 88 ? -9.617 -0.013 -2.213 1.00 98.25 88 THR A C 1
ATOM 649 O O . THR A 1 88 ? -9.798 0.845 -1.356 1.00 98.25 88 THR A O 1
ATOM 652 N N . VAL A 1 89 ? -8.928 0.242 -3.328 1.00 98.31 89 VAL A N 1
ATOM 653 C CA . VAL A 1 89 ? -8.590 1.614 -3.746 1.00 98.31 89 VAL A CA 1
ATOM 654 C C . VAL A 1 89 ? -9.831 2.235 -4.379 1.00 98.31 89 VAL A C 1
ATOM 656 O O . VAL A 1 89 ? -10.258 1.768 -5.442 1.00 98.31 89 VAL A O 1
ATOM 659 N N . SER A 1 90 ? -10.392 3.256 -3.729 1.00 96.12 90 SER A N 1
ATOM 660 C CA . SER A 1 90 ? -11.599 3.950 -4.187 1.00 96.12 90 SER A CA 1
ATOM 661 C C . SER A 1 90 ? -11.352 4.807 -5.438 1.00 96.12 90 SER A C 1
ATOM 663 O O . SER A 1 90 ? -10.215 5.066 -5.830 1.00 96.12 90 SER A O 1
ATOM 665 N N . GLU A 1 91 ? -12.439 5.270 -6.057 1.00 97.12 91 GLU A N 1
ATOM 666 C CA . GLU A 1 91 ? -12.406 6.193 -7.203 1.00 97.12 91 GLU A CA 1
ATOM 667 C C . GLU A 1 91 ? -12.368 7.676 -6.769 1.00 97.12 91 GLU A C 1
ATOM 669 O O . GLU A 1 91 ? -12.508 8.580 -7.596 1.00 97.12 91 GLU A O 1
ATOM 674 N N . ALA A 1 92 ? -12.227 7.956 -5.466 1.00 97.81 92 ALA A N 1
ATOM 675 C CA . ALA A 1 92 ? -12.149 9.323 -4.964 1.00 97.81 92 ALA A CA 1
ATOM 676 C C . ALA A 1 92 ? -10.834 10.007 -5.407 1.00 97.81 92 ALA A C 1
ATOM 678 O O . ALA A 1 92 ? -9.804 9.343 -5.535 1.00 97.81 92 ALA A O 1
ATOM 679 N N . PRO A 1 93 ? -10.829 11.336 -5.639 1.00 98.31 93 PRO A N 1
ATOM 680 C CA . PRO A 1 93 ? -9.633 12.037 -6.099 1.00 98.31 93 PRO A CA 1
ATOM 681 C C . PRO A 1 93 ? -8.450 11.941 -5.125 1.00 98.31 93 PRO A C 1
ATOM 683 O O . PRO A 1 93 ? -8.614 11.971 -3.906 1.00 98.31 93 PRO A O 1
ATOM 686 N N . GLY A 1 94 ? -7.233 11.928 -5.674 1.00 98.06 94 GLY A N 1
ATOM 687 C CA . GLY A 1 94 ? -6.008 11.894 -4.877 1.00 98.06 94 GLY A CA 1
ATOM 688 C C . GLY A 1 94 ? -5.832 10.556 -4.161 1.00 98.06 94 GLY A C 1
ATOM 689 O O . GLY A 1 94 ? -5.812 9.514 -4.810 1.00 98.06 94 GLY A O 1
ATOM 690 N N . TRP A 1 95 ? -5.674 10.605 -2.837 1.00 98.25 95 TRP A N 1
ATOM 691 C CA . TRP A 1 95 ? -5.528 9.417 -1.985 1.00 98.25 95 TRP A CA 1
ATOM 692 C C . TRP A 1 95 ? -6.857 8.842 -1.491 1.00 98.25 95 TRP A C 1
ATOM 694 O O . TRP A 1 95 ? -6.862 7.785 -0.870 1.00 98.25 95 TRP A O 1
ATOM 704 N N . GLY A 1 96 ? -7.971 9.531 -1.749 1.00 97.00 96 GLY A N 1
ATOM 705 C CA . GLY A 1 96 ? -9.301 9.047 -1.388 1.00 97.00 96 GLY A CA 1
ATOM 706 C C . GLY A 1 96 ? -9.568 8.924 0.115 1.00 97.00 96 GLY A C 1
ATOM 707 O O . GLY A 1 96 ? -10.432 8.134 0.492 1.00 97.00 96 GLY A O 1
ATOM 708 N N . VAL A 1 97 ? -8.853 9.702 0.937 1.00 96.06 97 VAL A N 1
ATOM 709 C CA . VAL A 1 97 ? -9.043 9.871 2.391 1.00 96.06 97 VAL A CA 1
ATOM 710 C C . VAL A 1 97 ? -9.014 11.334 2.798 1.00 96.06 97 VAL A C 1
ATOM 712 O O . VAL A 1 97 ? -8.415 12.139 2.043 1.00 96.06 97 VAL A O 1
#

Radius of gyration: 14.49 Å; chains: 1; bounding box: 36×26×39 Å

pLDDT: mean 96.95, std 3.26, range [80.56, 98.88]